Protein AF-A0A660VMW3-F1 (afdb_monomer_lite)

Radius of gyration: 28.93 Å; chains: 1; bounding box: 40×41×75 Å

pLDDT: mean 84.72, std 15.95, range [46.22, 97.94]

Sequence (88 aa):
MAVCDRCGREVPQEDIDAGLAFSDGKNTYCRACVTRLIGELGRLAREAEASTTTSVPKAVPRKRSNKLLLLLLLCAFAAAVIATIFLL

Structure (mmCIF, N/CA/C/O backbone):
data_AF-A0A660VMW3-F1
#
_entry.id   AF-A0A660VMW3-F1
#
loop_
_atom_site.group_PDB
_atom_site.id
_atom_site.type_symbol
_atom_site.label_atom_id
_atom_site.label_alt_id
_atom_site.label_comp_id
_atom_site.label_asym_id
_atom_site.label_entity_id
_atom_site.label_seq_id
_atom_site.pdbx_PDB_ins_code
_atom_site.Cartn_x
_atom_site.Cartn_y
_atom_site.Cartn_z
_atom_site.occupancy
_atom_site.B_iso_or_equiv
_atom_site.auth_seq_id
_atom_site.auth_comp_id
_atom_site.auth_asym_id
_atom_site.auth_atom_id
_atom_site.pdbx_PDB_model_num
ATOM 1 N N . MET A 1 1 ? 17.012 -3.670 -13.789 1.00 73.44 1 MET A N 1
ATOM 2 C CA . MET A 1 1 ? 15.544 -3.609 -13.940 1.00 73.44 1 MET A CA 1
ATOM 3 C C . MET A 1 1 ? 14.937 -4.481 -12.860 1.00 73.44 1 MET A C 1
ATOM 5 O O . MET A 1 1 ? 15.289 -5.653 -12.780 1.00 73.44 1 MET A O 1
ATOM 9 N N . ALA A 1 2 ? 14.157 -3.888 -11.957 1.00 91.50 2 ALA A N 1
ATOM 10 C CA . ALA A 1 2 ? 13.497 -4.635 -10.893 1.00 91.50 2 ALA A CA 1
ATOM 11 C C . ALA A 1 2 ? 12.218 -5.286 -11.436 1.00 91.50 2 ALA A C 1
ATOM 13 O O . ALA A 1 2 ? 11.631 -4.802 -12.404 1.00 91.50 2 ALA A O 1
ATOM 14 N N . VAL A 1 3 ? 11.784 -6.385 -10.824 1.00 97.06 3 VAL A N 1
ATOM 15 C CA . VAL A 1 3 ? 10.563 -7.102 -11.208 1.00 97.06 3 VAL A CA 1
ATOM 16 C C . VAL A 1 3 ? 9.594 -7.054 -10.040 1.00 97.06 3 VAL A C 1
ATOM 18 O O . VAL A 1 3 ? 9.995 -7.170 -8.887 1.00 97.06 3 VAL A O 1
ATOM 21 N N . CYS A 1 4 ? 8.312 -6.853 -10.328 1.00 97.75 4 CYS A N 1
ATOM 22 C CA . CYS A 1 4 ? 7.296 -6.806 -9.295 1.00 97.75 4 CYS A CA 1
ATOM 23 C C . CYS A 1 4 ? 7.038 -8.202 -8.715 1.00 97.75 4 CYS A C 1
ATOM 25 O O . CYS A 1 4 ? 6.517 -9.060 -9.427 1.00 97.75 4 CYS A O 1
ATOM 27 N N . ASP A 1 5 ? 7.245 -8.387 -7.411 1.00 97.94 5 ASP A N 1
ATOM 28 C CA . ASP A 1 5 ? 7.038 -9.674 -6.722 1.00 97.94 5 ASP A CA 1
ATOM 29 C C . ASP A 1 5 ? 5.592 -10.178 -6.780 1.00 97.94 5 ASP A C 1
ATOM 31 O O . ASP A 1 5 ? 5.319 -11.369 -6.662 1.00 97.94 5 ASP A O 1
ATOM 35 N N . ARG A 1 6 ? 4.631 -9.270 -6.985 1.00 96.75 6 ARG A N 1
ATOM 36 C CA . ARG A 1 6 ? 3.209 -9.623 -7.063 1.00 96.75 6 ARG A CA 1
ATOM 37 C C . ARG A 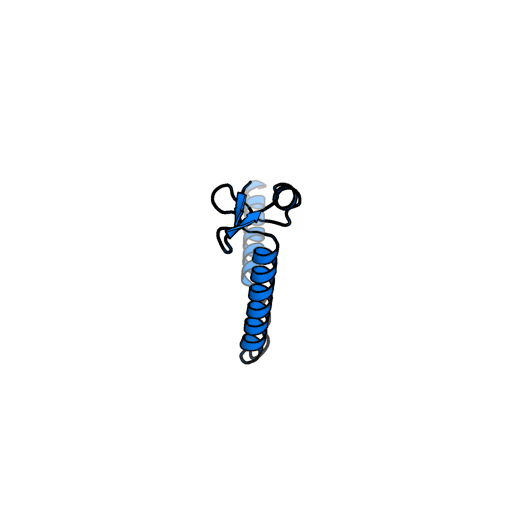1 6 ? 2.757 -10.055 -8.456 1.00 96.75 6 ARG A C 1
ATOM 39 O O . ARG A 1 6 ? 1.913 -10.937 -8.563 1.00 96.75 6 ARG A O 1
ATOM 46 N N . CYS A 1 7 ? 3.203 -9.369 -9.510 1.00 97.06 7 CYS A N 1
ATOM 47 C CA . CYS A 1 7 ? 2.643 -9.552 -10.859 1.00 97.06 7 CYS A CA 1
ATOM 48 C C . CYS A 1 7 ? 3.670 -9.882 -11.943 1.00 97.06 7 CYS A C 1
ATOM 50 O O . CYS A 1 7 ? 3.282 -10.022 -13.098 1.00 97.06 7 CYS A O 1
ATOM 52 N N . GLY A 1 8 ? 4.956 -9.961 -11.599 1.00 96.94 8 GLY A N 1
ATOM 53 C CA . GLY A 1 8 ? 6.032 -10.327 -12.520 1.00 96.94 8 GLY A CA 1
ATOM 54 C C . GLY A 1 8 ? 6.348 -9.291 -13.601 1.00 96.94 8 GLY A C 1
ATOM 55 O O . GLY A 1 8 ? 7.214 -9.534 -14.432 1.00 96.94 8 GLY A O 1
ATOM 56 N N . ARG A 1 9 ? 5.664 -8.139 -13.621 1.00 96.69 9 ARG A N 1
ATOM 57 C CA . ARG A 1 9 ? 5.971 -7.055 -14.562 1.00 96.69 9 ARG A CA 1
ATOM 58 C C . ARG A 1 9 ? 7.237 -6.322 -14.152 1.00 96.69 9 ARG A C 1
ATOM 60 O O . ARG A 1 9 ? 7.484 -6.137 -12.959 1.00 96.69 9 ARG A O 1
ATOM 67 N N . GLU A 1 10 ? 7.979 -5.865 -15.150 1.00 96.94 10 GLU A N 1
ATOM 68 C CA . GLU A 1 10 ? 9.107 -4.966 -14.947 1.00 96.94 10 GLU A CA 1
ATOM 69 C C . GLU A 1 10 ? 8.652 -3.682 -14.250 1.00 96.94 10 GLU A C 1
ATOM 71 O O . GLU A 1 10 ? 7.561 -3.158 -14.499 1.00 96.94 10 GLU A O 1
ATOM 76 N N . VAL A 1 11 ? 9.495 -3.211 -13.339 1.00 97.38 11 VAL A N 1
ATOM 77 C CA . VAL A 1 11 ? 9.313 -1.965 -12.606 1.00 97.38 11 VAL A CA 1
ATOM 78 C C . VAL A 1 11 ? 10.410 -1.009 -13.063 1.00 97.38 11 VAL A C 1
ATOM 80 O O . VAL A 1 11 ? 11.587 -1.270 -12.778 1.00 97.38 11 VAL A O 1
ATOM 83 N N . PRO A 1 12 ? 10.052 0.060 -13.797 1.00 95.44 12 PRO A N 1
ATOM 84 C CA . PRO A 1 12 ? 11.007 1.076 -14.208 1.00 95.44 12 PRO A CA 1
ATOM 85 C C . PRO A 1 12 ? 11.673 1.707 -12.986 1.00 95.44 12 PRO A C 1
ATOM 87 O O . PRO A 1 12 ? 11.018 1.938 -11.967 1.00 95.44 12 PRO A O 1
ATOM 90 N N . GLN A 1 13 ? 12.971 1.998 -13.083 1.00 94.50 13 GLN A N 1
ATOM 91 C CA . GLN A 1 13 ? 13.673 2.662 -11.985 1.00 94.50 13 GLN A CA 1
ATOM 92 C C . GLN A 1 13 ? 13.096 4.065 -11.758 1.00 94.50 13 GLN A C 1
ATOM 94 O O . GLN A 1 13 ? 12.955 4.467 -10.608 1.00 94.50 13 GLN A O 1
ATOM 99 N N . GLU A 1 14 ? 12.642 4.752 -12.816 1.00 95.56 14 GLU A N 1
ATOM 100 C CA . GLU A 1 14 ? 11.980 6.050 -12.673 1.00 95.56 14 GLU A CA 1
ATOM 101 C C . GLU A 1 14 ? 10.707 5.995 -11.815 1.00 95.56 14 GLU A C 1
ATOM 103 O O . GLU A 1 14 ? 10.423 6.943 -11.089 1.00 95.56 14 GLU A O 1
ATOM 108 N N . ASP A 1 15 ? 9.964 4.881 -11.836 1.00 95.62 15 ASP A N 1
ATOM 109 C CA . ASP A 1 15 ? 8.776 4.713 -10.998 1.00 95.62 15 ASP A CA 1
ATOM 110 C C . ASP A 1 15 ? 9.167 4.547 -9.523 1.00 95.62 15 ASP A C 1
ATOM 112 O O . ASP A 1 15 ? 8.444 5.012 -8.641 1.00 95.62 15 ASP A O 1
ATOM 116 N N . ILE A 1 16 ? 10.296 3.889 -9.243 1.00 93.94 16 ILE A N 1
ATOM 117 C CA . ILE A 1 16 ? 10.826 3.725 -7.882 1.00 93.94 16 ILE A CA 1
ATOM 118 C C . ILE A 1 16 ? 11.337 5.074 -7.368 1.00 93.94 16 ILE A C 1
ATOM 120 O O . ILE A 1 16 ? 10.951 5.502 -6.282 1.00 93.94 16 ILE A O 1
ATOM 124 N N . ASP A 1 17 ? 12.140 5.771 -8.170 1.00 95.25 17 ASP A N 1
ATOM 125 C CA . ASP A 1 17 ? 12.747 7.055 -7.809 1.00 95.25 17 ASP A CA 1
ATOM 126 C C . ASP A 1 17 ? 11.690 8.160 -7.637 1.00 95.25 17 ASP A C 1
ATOM 128 O O . ASP A 1 17 ? 11.812 9.020 -6.765 1.00 95.25 17 ASP A O 1
ATOM 132 N N . ALA A 1 18 ? 10.607 8.111 -8.421 1.00 95.69 18 ALA A N 1
ATOM 133 C CA . ALA A 1 18 ? 9.455 9.000 -8.276 1.00 95.69 18 ALA A CA 1
ATOM 134 C C . ALA A 1 18 ? 8.518 8.617 -7.111 1.00 95.69 18 ALA A C 1
ATOM 136 O O . ALA A 1 18 ? 7.523 9.307 -6.877 1.00 95.69 18 ALA A O 1
ATOM 137 N N . GLY A 1 19 ? 8.779 7.511 -6.402 1.00 94.00 19 GLY A N 1
ATOM 138 C CA . GLY A 1 19 ? 7.920 7.004 -5.327 1.00 94.00 19 GLY A CA 1
ATOM 139 C C . GLY A 1 19 ? 6.553 6.492 -5.802 1.00 94.00 19 GLY A C 1
ATOM 140 O O . GLY A 1 19 ? 5.616 6.383 -5.010 1.00 94.00 19 GLY A O 1
ATOM 141 N N . LEU A 1 20 ? 6.409 6.199 -7.098 1.00 94.75 20 LEU A N 1
ATOM 142 C CA . LEU A 1 20 ? 5.199 5.625 -7.692 1.00 94.75 20 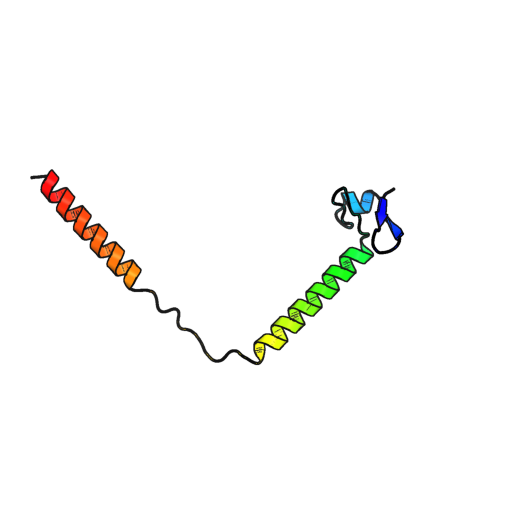LEU A CA 1
ATOM 143 C C . LEU A 1 20 ? 5.154 4.102 -7.531 1.00 94.75 20 LEU A C 1
ATOM 145 O O . LEU A 1 20 ? 4.071 3.522 -7.430 1.00 94.75 20 LEU A O 1
ATOM 149 N N . ALA A 1 21 ? 6.320 3.462 -7.512 1.00 96.00 21 ALA A N 1
ATOM 150 C CA . ALA A 1 21 ? 6.527 2.073 -7.139 1.00 96.00 21 ALA A CA 1
ATOM 151 C C . ALA A 1 21 ? 7.171 1.988 -5.748 1.00 96.00 21 ALA A C 1
ATOM 153 O O . ALA A 1 21 ? 7.801 2.928 -5.273 1.00 96.00 21 ALA A O 1
ATOM 154 N N . PHE A 1 22 ? 7.010 0.843 -5.090 1.00 96.31 22 PHE A N 1
ATOM 155 C CA . PHE A 1 22 ? 7.634 0.578 -3.796 1.00 96.31 22 PHE A CA 1
ATOM 156 C C . PHE A 1 22 ? 8.818 -0.364 -3.978 1.00 96.31 22 PHE A C 1
ATOM 158 O O . PHE A 1 22 ? 8.679 -1.387 -4.649 1.00 96.31 22 PHE A O 1
ATOM 165 N N . SER A 1 23 ? 9.944 -0.065 -3.336 1.00 96.12 23 SER A N 1
ATOM 166 C CA . SER A 1 23 ? 11.058 -0.998 -3.188 1.00 96.12 23 SER A CA 1
ATOM 167 C C . SER A 1 23 ? 11.725 -0.800 -1.827 1.00 96.12 23 SER A C 1
ATOM 169 O O . SER A 1 23 ? 12.065 0.326 -1.473 1.00 96.12 23 SER A O 1
ATOM 171 N N . ASP A 1 24 ? 11.901 -1.877 -1.060 1.00 95.00 24 ASP A N 1
ATOM 172 C CA . ASP A 1 24 ? 12.603 -1.873 0.240 1.00 95.00 24 ASP A CA 1
ATOM 173 C C . ASP A 1 24 ? 14.004 -2.517 0.155 1.00 95.00 24 ASP A C 1
ATOM 175 O O . ASP A 1 24 ? 14.627 -2.821 1.17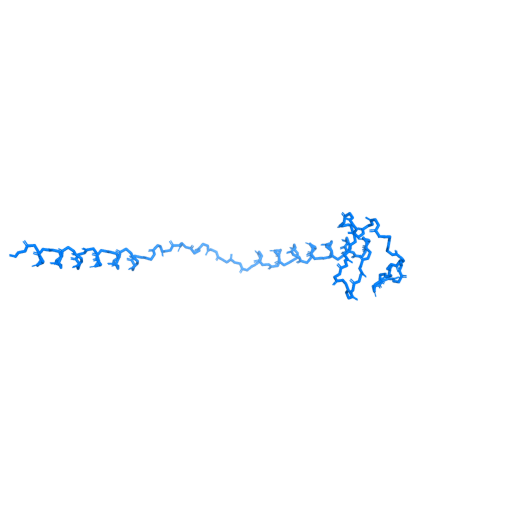2 1.00 95.00 24 ASP A O 1
ATOM 179 N N . GLY A 1 25 ? 14.490 -2.763 -1.066 1.00 91.81 25 GLY A N 1
ATOM 180 C CA . GLY A 1 25 ? 15.732 -3.488 -1.341 1.00 91.81 25 GLY A CA 1
ATOM 181 C C . GLY A 1 25 ? 15.608 -5.017 -1.284 1.00 91.81 25 GLY A C 1
ATOM 182 O O . GLY A 1 25 ? 16.504 -5.706 -1.768 1.00 91.81 25 GLY A O 1
ATOM 183 N N . LYS A 1 26 ? 14.506 -5.564 -0.753 1.00 95.00 26 LYS A N 1
ATOM 184 C CA . LYS A 1 26 ? 14.201 -7.004 -0.737 1.00 95.00 26 LYS A CA 1
ATOM 185 C C . LYS A 1 26 ? 13.012 -7.358 -1.631 1.00 95.00 26 LYS A C 1
ATOM 187 O O . LYS A 1 26 ? 13.059 -8.363 -2.328 1.00 95.00 26 LYS A O 1
ATOM 192 N N . ASN A 1 27 ? 11.967 -6.543 -1.592 1.00 96.06 27 ASN A N 1
ATOM 193 C CA . ASN A 1 27 ? 10.728 -6.667 -2.336 1.00 96.06 27 ASN A CA 1
ATOM 194 C C . ASN A 1 27 ? 10.523 -5.406 -3.175 1.00 96.06 27 ASN A C 1
ATOM 196 O O . ASN A 1 27 ? 10.806 -4.290 -2.733 1.00 96.06 27 ASN A O 1
ATOM 200 N N . THR A 1 28 ? 9.967 -5.577 -4.367 1.00 97.50 28 THR A N 1
ATOM 201 C CA . THR A 1 28 ? 9.582 -4.508 -5.279 1.00 97.50 28 THR A CA 1
ATOM 202 C C . THR A 1 28 ? 8.139 -4.698 -5.749 1.00 97.50 28 THR A C 1
ATOM 204 O O . THR A 1 28 ? 7.729 -5.761 -6.217 1.00 97.50 28 THR A O 1
ATOM 207 N N . TYR A 1 29 ? 7.341 -3.632 -5.688 1.00 97.62 29 TYR A N 1
ATOM 208 C CA . TYR A 1 29 ? 5.956 -3.619 -6.153 1.00 97.62 29 TYR A CA 1
ATOM 209 C C . TYR A 1 29 ? 5.723 -2.485 -7.144 1.00 97.62 29 TYR A C 1
ATOM 211 O O . TYR A 1 29 ? 5.963 -1.318 -6.841 1.00 97.62 29 TYR A O 1
ATOM 219 N N . CYS A 1 30 ? 5.196 -2.823 -8.323 1.00 97.69 30 CYS A N 1
ATOM 220 C CA . CYS A 1 30 ? 4.880 -1.834 -9.347 1.00 97.69 30 CYS A CA 1
ATOM 221 C C . CYS A 1 30 ? 3.747 -0.898 -8.907 1.00 97.69 30 CYS A C 1
ATOM 223 O O . CYS A 1 30 ? 2.884 -1.273 -8.102 1.00 97.69 30 CYS A O 1
ATOM 225 N N . ARG A 1 31 ? 3.687 0.280 -9.535 1.00 96.75 31 ARG A N 1
ATOM 226 C CA . ARG A 1 31 ? 2.655 1.299 -9.306 1.00 96.75 31 ARG A CA 1
ATOM 227 C C . ARG A 1 31 ? 1.239 0.731 -9.285 1.00 96.75 31 ARG A C 1
ATOM 229 O O . ARG A 1 31 ? 0.490 0.960 -8.342 1.00 96.75 31 ARG A O 1
ATOM 236 N N . ALA A 1 32 ? 0.884 -0.078 -10.283 1.00 97.00 32 ALA A N 1
ATOM 237 C CA . ALA A 1 32 ? -0.450 -0.669 -10.381 1.00 97.00 32 ALA A CA 1
ATOM 238 C C . ALA A 1 32 ? -0.791 -1.573 -9.181 1.00 97.00 32 ALA A C 1
ATOM 240 O O . ALA A 1 32 ? -1.923 -1.566 -8.691 1.00 97.00 32 ALA A O 1
ATOM 241 N N . CYS A 1 33 ? 0.182 -2.346 -8.689 1.00 97.06 33 CYS A N 1
ATOM 242 C CA . CYS A 1 33 ? -0.018 -3.206 -7.527 1.00 97.06 33 CYS A CA 1
ATOM 243 C C . CYS A 1 33 ? -0.178 -2.392 -6.242 1.00 97.06 33 CYS A C 1
ATOM 245 O O . CYS A 1 33 ? -1.078 -2.698 -5.460 1.00 97.06 33 CYS A O 1
ATOM 247 N N . VAL A 1 34 ? 0.640 -1.351 -6.064 1.00 96.12 34 VAL A N 1
ATOM 248 C CA . VAL A 1 34 ? 0.565 -0.436 -4.917 1.00 96.12 34 VAL A CA 1
ATOM 249 C C . VAL A 1 34 ? -0.775 0.302 -4.901 1.00 96.12 34 VAL A C 1
ATOM 251 O O . VAL A 1 34 ? -1.488 0.255 -3.901 1.00 96.12 34 VAL A O 1
ATOM 254 N N . THR A 1 35 ? -1.187 0.905 -6.022 1.00 96.56 35 THR A N 1
ATOM 255 C CA . THR A 1 35 ? -2.473 1.616 -6.127 1.00 96.56 35 THR A CA 1
ATOM 256 C C . THR A 1 35 ? -3.656 0.704 -5.803 1.00 96.56 35 THR A C 1
ATOM 258 O O . THR A 1 35 ? -4.563 1.103 -5.073 1.00 96.56 35 THR A O 1
ATOM 261 N N . ARG A 1 36 ? -3.639 -0.541 -6.297 1.00 97.00 36 ARG A N 1
ATOM 262 C CA . ARG A 1 36 ? -4.687 -1.519 -5.985 1.00 97.00 36 ARG A CA 1
ATOM 263 C C . ARG A 1 36 ? -4.748 -1.835 -4.490 1.00 97.00 36 ARG A C 1
ATOM 265 O O . ARG A 1 36 ? -5.841 -1.851 -3.935 1.00 97.00 36 ARG A O 1
ATOM 272 N N . LEU A 1 37 ? -3.601 -2.066 -3.852 1.00 95.94 37 LEU A N 1
ATOM 273 C CA . LEU A 1 37 ? -3.539 -2.368 -2.421 1.00 95.94 37 LEU A CA 1
ATOM 274 C C . LEU A 1 37 ? -4.076 -1.205 -1.575 1.00 95.94 37 LEU A C 1
ATOM 276 O O . LEU A 1 37 ? -4.888 -1.422 -0.680 1.00 95.94 37 LEU A O 1
ATOM 280 N N . ILE A 1 38 ? -3.683 0.031 -1.893 1.00 95.50 38 ILE A N 1
ATOM 281 C CA . ILE A 1 38 ? -4.182 1.235 -1.209 1.00 95.50 38 ILE A CA 1
ATOM 282 C C . ILE A 1 38 ? -5.705 1.358 -1.371 1.00 95.50 38 ILE A C 1
ATOM 284 O O . ILE A 1 38 ? -6.412 1.639 -0.403 1.00 95.50 38 ILE A O 1
ATOM 288 N N . GLY A 1 39 ? -6.227 1.102 -2.574 1.00 96.75 39 GLY A N 1
ATOM 289 C CA . GLY A 1 39 ? -7.668 1.104 -2.833 1.00 96.75 39 GLY A CA 1
ATOM 290 C C . GLY A 1 39 ? -8.429 0.051 -2.018 1.00 96.75 39 GLY A C 1
ATOM 291 O O . GLY A 1 39 ? -9.473 0.357 -1.440 1.00 96.75 39 GLY A O 1
ATOM 292 N N . GLU A 1 40 ? -7.896 -1.172 -1.932 1.00 97.31 40 GLU A N 1
ATOM 293 C CA . GLU A 1 40 ? -8.468 -2.258 -1.126 1.00 97.31 40 GLU A CA 1
ATOM 294 C C . GLU A 1 40 ? -8.451 -1.917 0.375 1.00 97.31 40 GLU A C 1
ATOM 296 O O . GLU A 1 40 ? -9.483 -2.053 1.033 1.00 97.31 40 GLU A O 1
ATOM 301 N N . LEU A 1 41 ? -7.340 -1.384 0.898 1.00 95.88 41 LEU A N 1
ATOM 302 C CA . LEU A 1 41 ? -7.237 -0.921 2.288 1.00 95.88 41 LEU A CA 1
ATOM 303 C C . LEU A 1 41 ? -8.232 0.203 2.598 1.00 95.88 41 LEU A C 1
ATOM 305 O O . LEU A 1 41 ? -8.917 0.156 3.616 1.00 95.88 41 LEU A O 1
ATOM 309 N N . GLY A 1 42 ? -8.370 1.184 1.703 1.00 96.75 42 GLY A N 1
ATOM 310 C CA . GLY A 1 42 ? -9.341 2.265 1.865 1.00 96.75 42 GLY A CA 1
ATOM 311 C C . GLY A 1 42 ? -10.791 1.773 1.852 1.00 96.75 42 GLY A C 1
ATOM 312 O O . GLY A 1 42 ? -11.631 2.315 2.569 1.00 96.75 42 GLY A O 1
ATOM 313 N N . ARG A 1 43 ? -11.104 0.735 1.066 1.00 97.00 43 ARG A N 1
ATOM 314 C CA . ARG A 1 43 ? -12.426 0.093 1.095 1.00 97.00 43 ARG A CA 1
ATOM 315 C C . ARG A 1 43 ? -12.676 -0.597 2.436 1.00 97.00 43 ARG A C 1
ATOM 317 O O . ARG A 1 43 ? -13.719 -0.357 3.033 1.00 97.00 43 ARG A O 1
ATOM 324 N N . LEU A 1 44 ? -11.716 -1.389 2.914 1.00 96.25 44 LEU A N 1
ATOM 325 C CA . LEU A 1 44 ? -11.823 -2.090 4.196 1.00 96.25 44 LEU A CA 1
ATOM 326 C C . LEU A 1 44 ? -11.953 -1.121 5.377 1.00 96.25 44 LEU A C 1
ATOM 328 O O . LEU A 1 44 ? -12.751 -1.368 6.275 1.00 96.25 44 LEU A O 1
ATOM 332 N N . ALA A 1 45 ? -11.230 0.001 5.360 1.00 94.56 45 ALA A N 1
ATOM 333 C CA . ALA A 1 45 ? -11.354 1.037 6.384 1.00 94.56 45 ALA A CA 1
ATOM 334 C C . ALA A 1 45 ? -12.787 1.595 6.457 1.00 94.56 45 ALA A C 1
ATOM 336 O O . ALA A 1 45 ? -13.372 1.643 7.536 1.00 94.56 45 ALA A O 1
ATOM 337 N N . ARG A 1 46 ? -13.399 1.913 5.307 1.00 94.31 46 ARG A N 1
ATOM 338 C CA . ARG A 1 46 ? -14.799 2.370 5.252 1.00 94.31 46 ARG A CA 1
ATOM 339 C C . ARG A 1 46 ? -15.790 1.295 5.697 1.00 94.31 46 ARG A C 1
ATOM 341 O O . ARG A 1 46 ? -16.749 1.605 6.395 1.00 94.31 46 ARG A O 1
ATOM 348 N N . GLU A 1 47 ? -15.573 0.039 5.308 1.00 94.06 47 GLU A N 1
ATOM 349 C CA . GLU A 1 47 ? -16.406 -1.087 5.758 1.00 94.06 47 GLU A CA 1
ATOM 350 C C . GLU A 1 47 ? -16.320 -1.268 7.283 1.00 94.06 47 GLU A C 1
ATOM 352 O O . GLU A 1 47 ? -17.341 -1.495 7.936 1.00 94.06 47 GLU A O 1
ATOM 357 N N . ALA A 1 48 ? -15.135 -1.095 7.874 1.00 92.25 48 ALA A N 1
ATOM 358 C CA . ALA A 1 48 ? -14.937 -1.147 9.319 1.00 92.25 48 ALA A CA 1
ATOM 359 C C . ALA A 1 48 ? -15.627 0.020 10.051 1.00 92.25 48 ALA A C 1
ATOM 361 O O . ALA A 1 48 ? -16.280 -0.206 11.072 1.00 92.25 48 ALA A O 1
ATOM 362 N N . GLU A 1 49 ? -15.547 1.244 9.521 1.00 90.62 49 GLU A N 1
ATOM 363 C CA . GLU A 1 49 ? -16.246 2.430 10.049 1.00 90.62 49 GLU A CA 1
ATOM 364 C C . GLU A 1 49 ? -17.777 2.288 9.976 1.00 90.62 49 GLU A C 1
ATOM 366 O O . GLU A 1 49 ? -18.494 2.594 10.934 1.00 90.62 49 GLU A O 1
ATOM 371 N N . ALA A 1 50 ? -18.292 1.765 8.861 1.00 87.25 50 ALA A N 1
ATOM 372 C CA . ALA A 1 50 ? -19.717 1.485 8.687 1.00 87.25 50 ALA A CA 1
ATOM 373 C C . ALA A 1 50 ? -20.204 0.367 9.629 1.00 87.25 50 ALA A C 1
ATOM 375 O O . ALA A 1 50 ? -21.306 0.422 10.175 1.00 87.25 50 ALA A O 1
ATOM 376 N N . SER A 1 51 ? -19.363 -0.639 9.874 1.00 79.69 51 SER A N 1
ATOM 377 C CA . SER A 1 51 ? -19.693 -1.743 10.783 1.00 79.69 51 SER A CA 1
ATOM 378 C C . SER A 1 51 ? -19.672 -1.306 12.252 1.00 79.69 51 SER A C 1
ATOM 380 O O . SER A 1 51 ? -20.487 -1.765 13.049 1.00 79.69 51 SER A O 1
ATOM 382 N N . THR A 1 52 ? -18.795 -0.370 12.625 1.00 64.94 52 THR A N 1
ATOM 383 C CA . THR A 1 52 ? -18.712 0.163 13.999 1.00 64.94 52 THR A CA 1
ATOM 384 C C . THR A 1 52 ? -19.775 1.216 14.321 1.00 64.94 52 THR A C 1
ATOM 386 O O . THR A 1 52 ? -20.093 1.416 15.494 1.00 64.94 52 THR A O 1
ATOM 389 N N . THR A 1 53 ? -20.407 1.835 13.319 1.00 57.97 53 THR A N 1
ATOM 390 C CA . THR A 1 53 ? -21.518 2.785 13.530 1.00 57.97 53 THR A CA 1
ATOM 391 C C . THR A 1 53 ? -22.842 2.120 13.920 1.00 57.97 53 THR A C 1
ATOM 393 O O . THR A 1 53 ? -23.760 2.813 14.354 1.00 57.97 53 THR A O 1
ATOM 396 N N . THR A 1 54 ? -22.934 0.787 13.874 1.00 54.94 54 THR A N 1
ATOM 397 C CA . THR A 1 54 ? -24.137 0.051 14.311 1.00 54.94 54 THR A CA 1
ATOM 398 C C . THR A 1 54 ? -24.114 -0.300 15.813 1.00 54.94 54 THR A C 1
ATOM 400 O O . THR A 1 54 ? -25.123 -0.744 16.356 1.00 54.94 54 THR A O 1
ATOM 403 N N . SER A 1 55 ? -23.011 -0.056 16.540 1.00 53.72 55 SER A N 1
ATOM 404 C CA . SER A 1 55 ? -22.897 -0.451 17.957 1.00 53.72 55 SER A CA 1
ATOM 405 C C . SER A 1 55 ? -22.109 0.512 18.858 1.00 53.72 55 SER A C 1
ATOM 407 O O . SER A 1 55 ? -21.262 0.069 19.635 1.00 53.72 55 SER A O 1
ATOM 409 N N . VAL A 1 56 ? -22.400 1.818 18.832 1.00 49.31 56 VAL A N 1
ATOM 410 C CA . VAL A 1 56 ? -21.972 2.715 19.927 1.00 49.31 56 VAL A CA 1
ATOM 411 C C . VAL A 1 56 ? -23.155 3.515 20.480 1.00 49.31 56 VAL A C 1
ATOM 413 O O . VAL A 1 56 ? -23.582 4.497 19.869 1.00 49.31 56 VAL A O 1
ATOM 416 N N . PRO A 1 57 ? -23.683 3.151 21.664 1.00 49.28 57 PRO A N 1
ATOM 417 C CA . PRO A 1 57 ? -24.534 4.040 22.432 1.00 49.28 57 PRO A CA 1
ATOM 418 C C . PRO A 1 57 ? -23.691 5.150 23.082 1.00 49.28 57 PRO A C 1
ATOM 420 O O . PRO A 1 57 ? -22.661 4.887 23.689 1.00 49.28 57 PRO A O 1
ATOM 423 N N . LYS A 1 58 ? -24.198 6.385 22.977 1.00 46.22 58 LYS A N 1
ATOM 424 C CA . LYS A 1 58 ? -24.099 7.500 23.942 1.00 46.22 58 LYS A CA 1
ATOM 425 C C . LYS A 1 58 ? -22.719 7.812 24.559 1.00 46.22 58 LYS A C 1
ATOM 427 O O . LYS A 1 58 ? -22.247 7.138 25.463 1.00 46.22 58 LYS A O 1
ATOM 432 N N . ALA A 1 59 ? -22.190 8.971 24.156 1.00 51.09 59 ALA A N 1
ATOM 433 C CA . ALA A 1 59 ? -21.471 9.949 24.980 1.00 51.09 59 ALA A CA 1
ATOM 434 C C . ALA A 1 59 ? -20.861 9.431 26.299 1.00 51.09 59 ALA A C 1
ATOM 436 O O . ALA A 1 59 ? -21.543 9.356 27.321 1.00 51.09 59 ALA A O 1
ATOM 437 N N . VAL A 1 60 ? -19.544 9.218 26.319 1.00 46.84 60 VAL A N 1
ATOM 438 C CA . VAL A 1 60 ? -18.794 9.250 27.579 1.00 46.84 60 VAL A CA 1
ATOM 439 C C . VAL A 1 60 ? -18.441 10.715 27.852 1.00 46.84 60 VAL A C 1
ATOM 441 O O . VAL A 1 60 ? -17.604 11.274 27.135 1.00 46.84 60 VAL A O 1
ATOM 444 N N . PRO A 1 61 ? -19.040 11.386 28.856 1.00 46.84 61 PRO A N 1
ATOM 445 C CA . PRO A 1 61 ? -18.531 12.672 29.288 1.00 46.84 61 PRO A CA 1
ATOM 446 C C . PRO A 1 61 ? -17.130 12.417 29.834 1.00 46.84 61 PRO A C 1
ATOM 448 O O . PRO A 1 61 ? -16.930 11.598 30.735 1.00 46.84 61 PRO A O 1
ATOM 451 N N . ARG A 1 62 ? -16.142 13.106 29.265 1.00 50.56 62 ARG A N 1
ATOM 452 C CA . ARG A 1 62 ? -14.765 13.126 29.752 1.00 50.56 62 ARG A CA 1
ATOM 453 C C . ARG A 1 62 ? -14.794 13.717 31.163 1.00 50.56 62 ARG A C 1
ATOM 455 O O . ARG A 1 62 ? -14.689 14.927 31.341 1.00 50.56 62 ARG A O 1
ATOM 462 N N . LYS A 1 63 ? -15.015 12.869 32.172 1.00 49.22 63 LYS A N 1
ATOM 463 C CA . LYS A 1 63 ? -15.010 13.235 33.589 1.00 49.22 63 LYS A CA 1
ATOM 464 C C . LYS A 1 63 ? -13.585 13.663 33.912 1.00 49.22 63 LYS A C 1
ATOM 466 O O . LYS A 1 63 ? -12.720 12.830 34.168 1.00 49.22 63 LYS A O 1
ATOM 471 N N . ARG A 1 64 ? -13.332 14.970 33.789 1.00 55.12 64 ARG A N 1
ATOM 472 C CA . ARG A 1 64 ? -12.081 15.642 34.145 1.00 55.12 64 ARG A CA 1
ATOM 473 C C . ARG A 1 64 ? -11.675 15.116 35.518 1.00 55.12 64 ARG A C 1
ATOM 475 O O . ARG A 1 64 ? -12.383 15.324 36.501 1.00 55.12 64 ARG A O 1
ATOM 482 N N . SER A 1 65 ? -10.611 14.319 35.546 1.00 63.50 65 SER A N 1
ATOM 483 C CA . SER A 1 65 ? -10.177 13.602 36.739 1.00 63.50 65 SER A CA 1
ATOM 484 C C . SER A 1 65 ? -9.726 14.618 37.786 1.00 63.50 65 SER A C 1
ATOM 486 O O . SER A 1 65 ? -8.597 15.102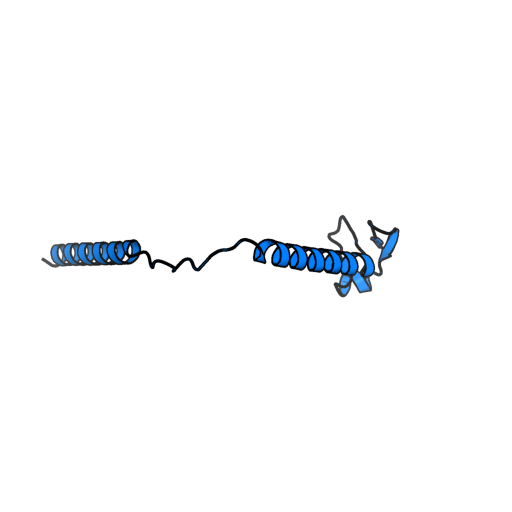 37.754 1.00 63.50 65 SER A O 1
ATOM 488 N N . ASN A 1 66 ? -10.626 14.948 38.716 1.00 63.78 66 ASN A N 1
ATOM 489 C CA . ASN A 1 66 ? -10.377 15.850 39.846 1.00 63.78 66 ASN A CA 1
ATOM 490 C C . ASN A 1 66 ? -9.202 15.382 40.725 1.00 63.78 66 ASN A C 1
ATOM 492 O O . ASN A 1 66 ? -8.659 16.167 41.496 1.00 63.78 66 ASN A O 1
ATOM 496 N N . LYS A 1 67 ? -8.774 14.118 40.581 1.00 73.12 67 LYS A N 1
ATOM 497 C CA . LYS A 1 67 ? -7.597 13.566 41.259 1.00 73.12 67 LYS A CA 1
ATOM 498 C C . LYS A 1 67 ? -6.305 14.282 40.869 1.00 73.12 67 LYS A C 1
ATOM 500 O O . LYS A 1 67 ? -5.459 14.465 41.733 1.00 73.12 67 LYS A O 1
ATOM 505 N N . LEU A 1 68 ? -6.162 14.714 39.611 1.00 77.12 68 LEU A N 1
ATOM 506 C CA . LEU A 1 68 ? -4.954 15.419 39.170 1.00 77.12 68 LEU A CA 1
ATOM 507 C C . LEU A 1 68 ? -4.872 16.820 39.796 1.00 77.12 68 LEU A C 1
ATOM 509 O O . LEU A 1 68 ? -3.811 17.244 40.235 1.00 77.12 68 LEU A O 1
ATOM 513 N N . LEU A 1 69 ? -6.014 17.511 39.885 1.00 77.19 69 LEU A N 1
ATOM 514 C CA . LEU A 1 69 ? -6.106 18.831 40.510 1.00 77.19 69 LEU A CA 1
ATOM 515 C C . LEU A 1 69 ? -5.842 18.754 42.024 1.00 77.19 69 LEU A C 1
ATOM 517 O O . LEU A 1 69 ? -5.132 19.592 42.570 1.00 77.19 69 LEU A O 1
ATOM 521 N N . LEU A 1 70 ? -6.369 17.717 42.685 1.00 81.75 70 LEU A N 1
ATOM 522 C CA . LEU A 1 70 ? -6.138 17.462 44.108 1.00 81.75 70 LEU A CA 1
ATOM 523 C C . LEU A 1 70 ? -4.658 17.167 44.404 1.00 81.75 70 LEU A C 1
ATOM 525 O O . LEU A 1 70 ? -4.112 17.692 45.369 1.00 81.75 70 LEU A O 1
ATOM 529 N N . LEU A 1 71 ? -4.000 16.372 43.552 1.00 84.19 71 LEU A N 1
ATOM 530 C CA . LEU A 1 71 ? -2.563 16.092 43.650 1.00 84.19 71 LEU A CA 1
ATOM 531 C C . LEU A 1 71 ? -1.722 17.367 43.520 1.00 84.19 71 LEU A C 1
ATOM 533 O O . LEU A 1 71 ? -0.829 17.588 44.331 1.00 84.19 71 LEU A O 1
ATOM 537 N N . LEU A 1 72 ? -2.040 18.233 42.553 1.00 85.12 72 LEU A N 1
ATOM 538 C CA . LEU A 1 72 ? -1.329 19.501 42.364 1.00 85.12 72 LEU A CA 1
ATOM 539 C C . LEU A 1 72 ? -1.475 20.438 43.572 1.00 85.12 72 LEU A C 1
ATOM 541 O O . LEU A 1 72 ? -0.492 21.046 43.990 1.00 85.12 72 LEU A O 1
ATOM 545 N N . LEU A 1 73 ? -2.672 20.521 44.162 1.00 86.50 73 LEU A N 1
ATOM 546 C CA . LEU A 1 73 ? -2.912 21.326 45.365 1.00 86.50 73 LEU A CA 1
ATOM 547 C C . LEU A 1 73 ? -2.133 20.802 46.578 1.00 86.50 73 LEU A C 1
ATOM 549 O O . LEU A 1 73 ? -1.534 21.592 47.306 1.00 86.50 73 LEU A O 1
ATOM 553 N N . LEU A 1 74 ? -2.098 19.481 46.772 1.00 88.88 74 LEU A N 1
ATOM 554 C CA . LEU A 1 74 ? -1.324 18.857 47.849 1.00 88.88 74 LEU A CA 1
ATOM 555 C C . LEU A 1 74 ? 0.180 19.118 47.691 1.00 88.88 74 LEU A C 1
ATOM 557 O O . LEU A 1 74 ? 0.840 19.481 48.663 1.00 88.88 74 LEU A O 1
ATOM 561 N N . CYS A 1 75 ? 0.715 18.992 46.474 1.00 86.75 75 CYS A N 1
ATOM 562 C CA . CYS A 1 75 ? 2.120 19.293 46.199 1.00 86.75 75 CYS A CA 1
ATOM 563 C C . CYS A 1 75 ? 2.456 20.769 46.450 1.00 86.75 75 CYS A C 1
ATOM 565 O O . CYS A 1 75 ? 3.482 21.060 47.062 1.00 86.75 75 CYS A O 1
ATOM 567 N N . ALA A 1 76 ? 1.593 21.695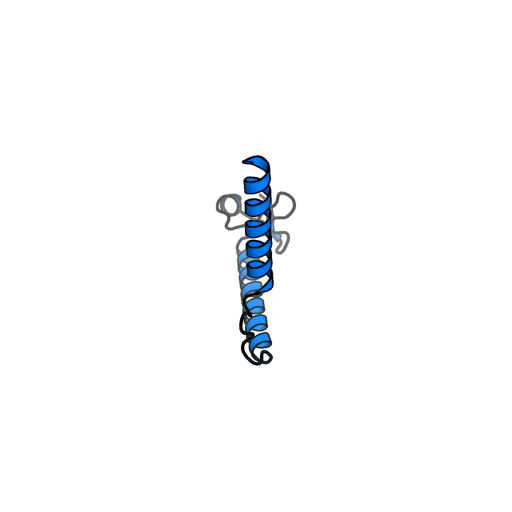 46.023 1.00 87.19 76 ALA A N 1
ATOM 568 C CA . ALA A 1 76 ? 1.797 23.124 46.248 1.00 87.19 76 ALA A CA 1
ATOM 569 C C . ALA A 1 76 ? 1.785 23.480 47.744 1.00 87.19 76 ALA A C 1
ATOM 571 O O . ALA A 1 76 ? 2.640 24.235 48.203 1.00 87.19 76 ALA A O 1
ATOM 572 N N . PHE A 1 77 ? 0.862 22.897 48.516 1.00 89.12 77 PHE A N 1
ATOM 573 C CA . PHE A 1 77 ? 0.797 23.107 49.961 1.00 89.12 77 PHE A CA 1
ATOM 574 C C . PHE A 1 77 ? 2.038 22.555 50.674 1.00 89.12 77 PHE A C 1
ATOM 576 O O . PHE A 1 77 ? 2.648 23.256 51.477 1.00 89.12 77 PHE A O 1
ATOM 583 N N . ALA A 1 78 ? 2.462 21.332 50.337 1.00 87.94 78 ALA A N 1
ATOM 584 C CA . ALA A 1 78 ? 3.672 20.740 50.902 1.00 87.94 78 ALA A CA 1
ATOM 585 C C . ALA A 1 78 ? 4.920 21.585 50.596 1.00 87.94 78 ALA A C 1
ATOM 587 O O . ALA A 1 78 ? 5.719 21.844 51.494 1.00 87.94 78 ALA A O 1
ATOM 588 N N . ALA A 1 79 ? 5.062 22.070 49.358 1.00 87.06 79 ALA A N 1
ATOM 589 C CA . ALA A 1 79 ? 6.175 22.933 48.970 1.00 87.06 79 ALA A CA 1
ATOM 590 C C . ALA A 1 79 ? 6.182 24.262 49.745 1.00 87.06 79 ALA A C 1
ATOM 592 O O . ALA A 1 79 ? 7.242 24.699 50.190 1.00 87.06 79 ALA A O 1
ATOM 593 N N . ALA A 1 80 ? 5.012 24.876 49.952 1.00 87.06 80 ALA A N 1
ATOM 594 C CA . ALA A 1 80 ? 4.892 26.113 50.719 1.00 87.06 80 ALA A CA 1
ATOM 595 C C . ALA A 1 80 ? 5.292 25.920 52.190 1.00 87.06 80 ALA A C 1
ATOM 597 O O . ALA A 1 80 ? 6.066 26.718 52.713 1.00 87.06 80 ALA A O 1
ATOM 598 N N . VAL A 1 81 ? 4.833 24.836 52.829 1.00 89.25 81 VAL A N 1
ATOM 599 C CA . VAL A 1 81 ? 5.187 24.510 54.222 1.00 89.25 81 VAL A CA 1
ATOM 600 C C . VAL A 1 81 ? 6.692 24.280 54.367 1.00 89.25 81 VAL A C 1
ATOM 602 O O . VAL A 1 81 ? 7.316 24.829 55.274 1.00 89.25 81 VAL A O 1
ATOM 605 N N . ILE A 1 82 ? 7.293 23.519 53.449 1.00 86.88 82 ILE A N 1
ATOM 606 C CA . ILE A 1 82 ? 8.741 23.283 53.445 1.00 86.88 82 ILE A CA 1
ATOM 607 C C . ILE A 1 82 ? 9.491 24.613 53.295 1.00 86.88 82 ILE A C 1
ATOM 609 O O . ILE A 1 82 ? 10.380 24.897 54.092 1.00 86.88 82 ILE A O 1
ATOM 613 N N . ALA A 1 83 ? 9.104 25.461 52.339 1.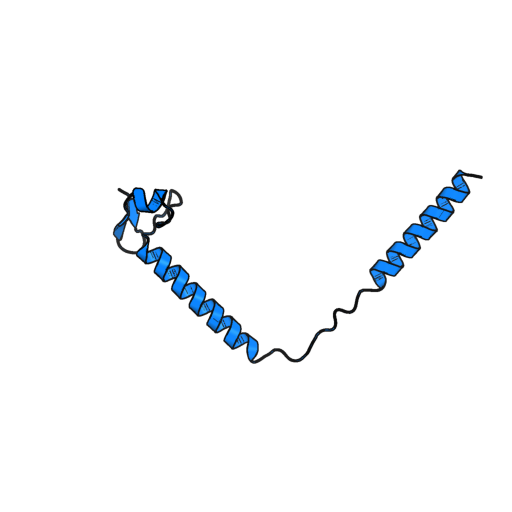00 83.62 83 ALA A N 1
ATOM 614 C CA . ALA A 1 83 ? 9.740 26.761 52.136 1.00 83.62 83 ALA A CA 1
ATOM 615 C C . ALA A 1 83 ? 9.650 27.660 53.381 1.00 83.62 83 ALA A C 1
ATOM 617 O O . ALA A 1 83 ? 10.637 28.297 53.737 1.00 83.62 83 ALA A O 1
ATOM 618 N N . THR A 1 84 ? 8.511 27.677 54.082 1.00 83.25 84 THR A N 1
ATOM 619 C CA . THR A 1 84 ? 8.372 28.444 55.331 1.00 83.25 84 THR A CA 1
ATOM 620 C C . THR A 1 84 ? 9.229 27.909 56.475 1.00 83.25 84 THR A C 1
ATOM 622 O O . THR A 1 84 ? 9.699 28.707 57.272 1.00 83.25 84 THR A O 1
ATOM 625 N N . ILE A 1 85 ? 9.470 26.595 56.551 1.00 82.19 85 ILE A N 1
ATOM 626 C CA . ILE A 1 85 ? 10.364 26.004 57.564 1.00 82.19 85 ILE A CA 1
ATOM 627 C C . ILE A 1 85 ? 11.825 26.372 57.281 1.00 82.19 85 ILE A C 1
ATOM 629 O O . ILE A 1 85 ? 12.571 26.640 58.210 1.00 82.19 85 ILE A O 1
ATOM 633 N N . PHE A 1 86 ? 12.236 26.398 56.011 1.00 75.12 86 PHE A N 1
ATOM 634 C CA . PHE A 1 86 ? 13.604 26.766 55.621 1.00 75.12 86 PHE A CA 1
ATOM 635 C C . PHE A 1 86 ? 13.899 28.272 55.714 1.00 75.12 86 PHE A C 1
ATOM 637 O O . PHE A 1 86 ? 15.065 28.660 55.683 1.00 75.12 86 PHE A O 1
ATOM 644 N N . LEU A 1 87 ? 12.865 29.114 55.774 1.00 71.75 87 LEU A N 1
ATOM 645 C CA . LEU A 1 87 ? 12.977 30.572 55.886 1.00 71.75 87 LEU A CA 1
ATOM 646 C C . LEU A 1 87 ? 12.870 31.089 57.332 1.00 71.75 87 LEU A C 1
ATOM 648 O O . LEU A 1 87 ? 12.992 32.299 57.533 1.00 71.75 87 LEU A O 1
ATOM 652 N N . LEU A 1 88 ? 12.615 30.205 58.302 1.00 63.16 88 LEU A N 1
ATOM 653 C CA . LEU A 1 88 ? 12.561 30.504 59.736 1.00 63.16 88 LEU A CA 1
ATOM 654 C C . LEU A 1 88 ? 13.899 30.160 60.405 1.00 63.16 88 LEU A C 1
ATOM 656 O O . LEU A 1 88 ? 14.322 30.946 61.280 1.00 63.16 88 LEU A O 1
#

Foldseek 3Di:
DDAAPPPRDDADVVCPVVVLWDDPPPHTHHNVRVVVVVVVVVVVVVVVVVVPVVDDDDDDDPPPPCVVVVVVVVVVVVVVVVVVVVVD

Secondary structure (DSSP, 8-state):
-EE-TTT--EE-HHHHHTTSSEE-SS-EE-HHHHHHHHHHHHHHHHHHHHHHTTS--S-------HHHHHHHHHHHHHHHHHHHHHT-